Protein AF-A0A3P3TX60-F1 (afdb_monomer_lite)

Radius of gyration: 17.56 Å; chains: 1; bounding box: 45×22×44 Å

pLDDT: mean 85.11, std 7.39, range [61.62, 95.81]

Structure (mmCIF, N/CA/C/O backbone):
data_AF-A0A3P3TX60-F1
#
_entry.id   AF-A0A3P3TX60-F1
#
loop_
_atom_site.group_PDB
_atom_site.id
_atom_site.type_symbol
_atom_site.label_atom_id
_atom_site.label_alt_id
_atom_site.label_comp_id
_atom_site.label_asym_id
_atom_site.label_entity_id
_atom_site.label_seq_id
_atom_site.pdbx_PDB_ins_code
_atom_site.Cartn_x
_atom_site.Cartn_y
_atom_site.Cartn_z
_atom_site.occupancy
_atom_site.B_iso_or_equiv
_atom_site.auth_seq_id
_atom_site.auth_comp_id
_atom_site.auth_asym_id
_atom_site.auth_atom_id
_atom_site.pdbx_PDB_model_num
ATOM 1 N N . MET A 1 1 ? 27.058 0.964 -25.038 1.00 77.00 1 MET A N 1
ATOM 2 C CA . MET A 1 1 ? 26.960 1.358 -23.614 1.00 77.00 1 MET A CA 1
ATOM 3 C C . MET A 1 1 ? 26.213 0.245 -22.909 1.00 77.00 1 MET A C 1
ATOM 5 O O . MET A 1 1 ? 25.161 -0.131 -23.408 1.00 77.00 1 MET A O 1
ATOM 9 N N . ALA A 1 2 ? 26.765 -0.301 -21.825 1.00 86.25 2 ALA A N 1
ATOM 10 C CA . ALA A 1 2 ? 26.120 -1.373 -21.068 1.00 86.25 2 ALA A CA 1
ATOM 11 C C . ALA A 1 2 ? 24.836 -0.880 -20.379 1.00 86.25 2 ALA A C 1
ATOM 13 O O . ALA A 1 2 ? 24.772 0.274 -19.951 1.00 86.25 2 ALA A O 1
ATOM 14 N N . LYS A 1 3 ? 23.834 -1.756 -20.262 1.00 89.44 3 LYS A N 1
ATOM 15 C CA . LYS A 1 3 ? 22.603 -1.497 -19.509 1.00 89.44 3 LYS A CA 1
ATOM 16 C C . LYS A 1 3 ? 22.741 -2.035 -18.089 1.00 89.44 3 LYS A C 1
ATOM 18 O O . LYS A 1 3 ? 23.362 -3.069 -17.865 1.00 89.44 3 LYS A O 1
ATOM 23 N N . TYR A 1 4 ? 22.137 -1.341 -17.133 1.00 89.38 4 TYR A N 1
ATOM 24 C CA . TYR A 1 4 ? 22.102 -1.754 -15.733 1.00 89.38 4 TYR A CA 1
ATOM 25 C C . TYR A 1 4 ? 20.675 -1.641 -15.203 1.00 89.38 4 TYR A C 1
ATOM 27 O O . TYR A 1 4 ? 19.958 -0.699 -15.545 1.00 89.38 4 TYR A O 1
ATOM 35 N N . LYS A 1 5 ? 20.273 -2.603 -14.377 1.00 87.00 5 LYS A N 1
ATOM 36 C CA . LYS A 1 5 ? 19.058 -2.576 -13.572 1.00 87.00 5 LYS A CA 1
ATOM 37 C C . LYS A 1 5 ? 19.462 -2.222 -12.148 1.00 87.00 5 LYS A C 1
ATOM 39 O O . LYS A 1 5 ? 20.373 -2.831 -11.603 1.00 87.00 5 LYS A O 1
ATOM 44 N N . VAL A 1 6 ? 18.801 -1.234 -11.558 1.00 85.56 6 VAL A N 1
ATOM 45 C CA . VAL A 1 6 ? 19.085 -0.767 -10.196 1.00 85.56 6 VAL A CA 1
ATOM 46 C C . VAL A 1 6 ? 17.840 -0.973 -9.350 1.00 85.56 6 VAL A C 1
ATOM 48 O O . VAL A 1 6 ? 16.734 -0.664 -9.797 1.00 85.56 6 VAL A O 1
ATOM 51 N N . TRP A 1 7 ? 18.026 -1.505 -8.148 1.00 84.56 7 TRP A N 1
ATOM 52 C CA . TRP A 1 7 ? 16.959 -1.772 -7.196 1.00 84.56 7 TRP A CA 1
ATOM 53 C C . TRP A 1 7 ? 17.067 -0.835 -5.998 1.00 84.56 7 TRP A C 1
ATOM 55 O O . TRP A 1 7 ? 18.145 -0.635 -5.427 1.00 84.56 7 TRP A O 1
ATOM 65 N N . GLY A 1 8 ? 15.932 -0.265 -5.611 1.00 81.25 8 GLY A N 1
ATOM 66 C CA . GLY A 1 8 ? 15.800 0.605 -4.453 1.00 81.25 8 GLY A CA 1
ATOM 67 C C . GLY A 1 8 ? 14.451 0.403 -3.785 1.00 81.25 8 GLY A C 1
ATOM 68 O O . GLY A 1 8 ? 13.546 -0.191 -4.368 1.00 81.25 8 GLY A O 1
ATOM 69 N N . ASN A 1 9 ? 14.348 0.866 -2.548 1.00 85.62 9 ASN A N 1
ATOM 70 C CA . ASN A 1 9 ? 13.181 0.687 -1.698 1.00 85.62 9 ASN A CA 1
ATOM 71 C C . ASN A 1 9 ? 12.780 2.032 -1.098 1.00 85.62 9 ASN A C 1
ATOM 73 O O . ASN A 1 9 ? 13.619 2.915 -0.926 1.00 85.62 9 ASN A O 1
ATOM 77 N N . PHE A 1 10 ? 11.509 2.161 -0.751 1.00 84.31 10 PHE A N 1
ATOM 78 C CA . PHE A 1 10 ? 10.982 3.264 0.041 1.00 84.31 10 PHE A CA 1
ATOM 79 C C . PHE A 1 10 ? 9.933 2.707 1.007 1.00 84.31 10 PHE A C 1
ATOM 81 O O . PHE A 1 10 ? 9.444 1.589 0.821 1.00 84.31 10 PHE A O 1
ATOM 88 N N . THR A 1 11 ? 9.588 3.482 2.029 1.00 84.56 11 THR A N 1
ATOM 89 C CA . THR A 1 11 ? 8.538 3.123 2.987 1.00 84.56 11 THR A CA 1
ATOM 90 C C . THR A 1 11 ? 7.259 3.869 2.633 1.00 84.56 11 THR A C 1
ATOM 92 O O . THR A 1 11 ? 7.272 5.094 2.565 1.0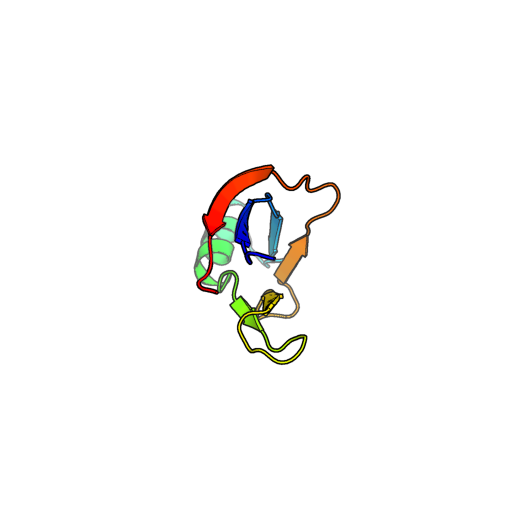0 84.56 11 THR A O 1
ATOM 95 N N . GLY A 1 12 ? 6.168 3.135 2.417 1.00 84.38 12 GLY A N 1
ATOM 96 C CA . GLY A 1 12 ? 4.816 3.690 2.320 1.00 84.38 12 GLY A CA 1
ATOM 97 C C . GLY A 1 12 ? 4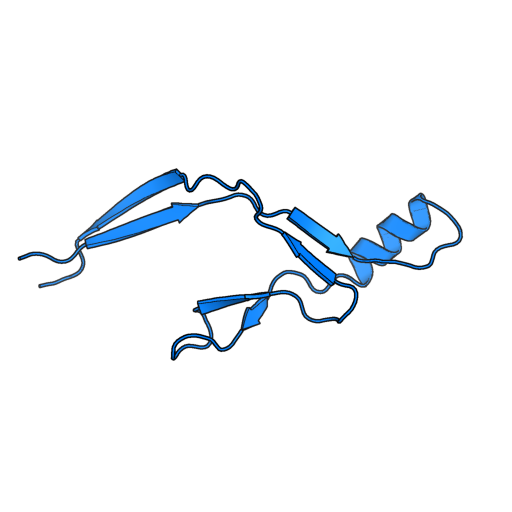.011 3.393 3.583 1.00 84.38 12 GLY A C 1
ATOM 98 O O . GLY A 1 12 ? 4.282 2.408 4.275 1.00 84.38 12 GLY A O 1
ATOM 99 N N . ALA A 1 13 ? 3.020 4.231 3.872 1.00 86.50 13 ALA A N 1
ATOM 100 C CA . ALA A 1 13 ? 2.014 3.975 4.896 1.00 86.50 13 ALA A CA 1
ATOM 101 C C . ALA A 1 13 ? 0.705 3.532 4.234 1.00 86.50 13 ALA A C 1
ATOM 103 O O . ALA A 1 13 ? 0.371 3.994 3.143 1.00 86.50 13 ALA A O 1
ATOM 104 N N . VAL A 1 14 ? -0.036 2.649 4.903 1.00 89.06 14 VAL A N 1
ATOM 105 C CA . VAL A 1 14 ? -1.383 2.244 4.486 1.00 89.06 14 VAL A CA 1
ATOM 106 C C . VAL A 1 14 ? -2.399 2.678 5.525 1.00 89.06 14 VAL A C 1
ATOM 108 O O . VAL A 1 14 ? -2.087 2.730 6.717 1.00 89.06 14 VAL A O 1
ATOM 111 N N . SER A 1 15 ? -3.615 2.970 5.082 1.00 89.94 15 SER A N 1
ATOM 112 C CA . SER A 1 15 ? -4.741 3.205 5.980 1.00 89.94 15 SER A CA 1
ATOM 113 C C . SER A 1 15 ? -6.014 2.564 5.441 1.00 89.94 15 SER A C 1
ATOM 115 O O . SER A 1 15 ? -6.159 2.395 4.232 1.00 89.94 15 SER A O 1
ATOM 117 N N . ILE A 1 16 ? -6.914 2.196 6.349 1.00 93.56 16 ILE A N 1
ATOM 118 C CA . ILE A 1 16 ? -8.266 1.722 6.060 1.00 93.56 16 ILE A CA 1
ATOM 119 C C . ILE A 1 16 ? -9.209 2.347 7.088 1.00 93.56 16 ILE A C 1
ATOM 121 O O . ILE A 1 16 ? -8.877 2.429 8.273 1.00 93.56 16 ILE A O 1
ATOM 125 N N . THR A 1 17 ? -10.365 2.827 6.638 1.00 93.56 17 THR A N 1
ATOM 126 C CA . THR A 1 17 ? -11.406 3.354 7.534 1.00 93.56 17 THR A CA 1
ATOM 127 C C . THR A 1 17 ? -12.395 2.246 7.888 1.00 93.56 17 THR A C 1
ATOM 129 O O . THR A 1 17 ? -13.012 1.681 6.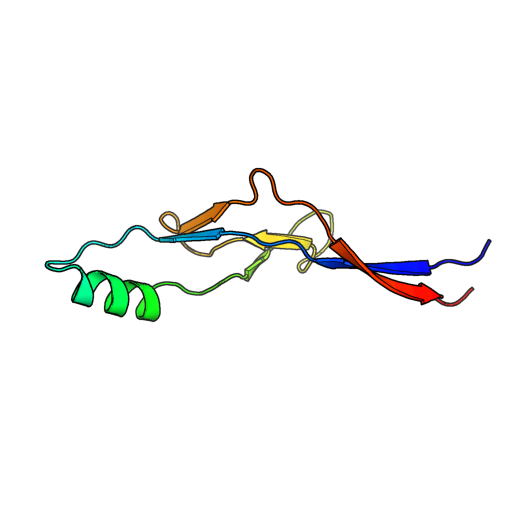990 1.00 93.56 17 THR A O 1
ATOM 132 N N . ILE A 1 18 ? -12.556 1.957 9.184 1.00 91.69 18 ILE A N 1
ATOM 133 C CA . ILE A 1 18 ? -13.367 0.846 9.709 1.00 91.69 18 ILE A CA 1
ATOM 134 C C . ILE A 1 18 ? -14.419 1.359 10.697 1.00 91.69 18 ILE A C 1
ATOM 136 O O . ILE A 1 18 ? -14.122 2.185 11.561 1.00 91.69 18 ILE A O 1
ATOM 140 N N . GLU A 1 19 ? -15.634 0.818 10.611 1.00 92.88 19 GLU A N 1
ATOM 141 C CA . GLU A 1 19 ? -16.668 0.977 11.639 1.00 92.88 19 GLU A CA 1
ATOM 142 C C . GLU A 1 19 ? -16.556 -0.147 12.688 1.00 92.88 19 GLU A C 1
ATOM 144 O O . GLU A 1 19 ? -16.659 -1.337 12.366 1.00 92.88 19 GLU A O 1
ATOM 149 N N . ALA A 1 20 ? -16.356 0.213 13.958 1.00 94.00 20 ALA A N 1
ATOM 150 C CA . ALA A 1 20 ? -16.209 -0.731 15.068 1.00 94.00 20 ALA A CA 1
ATOM 151 C C . ALA A 1 20 ? -16.722 -0.135 16.388 1.00 94.00 20 ALA A C 1
ATOM 153 O O . ALA A 1 20 ? -16.700 1.084 16.573 1.00 94.00 20 ALA A O 1
ATOM 154 N N . ASP A 1 21 ? -17.137 -0.995 17.320 1.00 94.81 21 ASP A N 1
ATOM 155 C CA . ASP A 1 21 ? -17.627 -0.589 18.642 1.00 94.81 21 ASP A CA 1
ATOM 156 C C . ASP A 1 21 ? -16.479 -0.390 19.654 1.00 94.81 21 ASP A C 1
ATOM 158 O O . ASP A 1 21 ? -16.686 0.138 20.751 1.00 94.81 21 ASP A O 1
ATOM 162 N N . SER A 1 22 ? -15.254 -0.805 19.304 1.00 95.50 22 SER A N 1
ATOM 163 C CA . SER A 1 22 ? -14.046 -0.641 20.121 1.00 95.50 22 SER A CA 1
ATOM 164 C C . SER A 1 22 ? -12.765 -0.586 19.281 1.00 95.50 22 SER A C 1
ATOM 166 O O . SER A 1 22 ? -12.755 -0.966 18.113 1.00 95.50 22 SER A O 1
ATOM 168 N N . GLU A 1 23 ? -11.671 -0.132 19.897 1.00 94.06 23 GLU A N 1
ATOM 169 C CA . GLU A 1 23 ? -10.342 -0.099 19.272 1.00 94.06 23 GLU A CA 1
ATOM 170 C C . GLU A 1 23 ? -9.827 -1.507 18.933 1.00 94.06 23 GLU A C 1
ATOM 172 O O . GLU A 1 23 ? -9.372 -1.732 17.815 1.00 94.06 23 GLU A O 1
ATOM 177 N N . ASP A 1 24 ? -9.970 -2.467 19.852 1.00 94.38 24 ASP A N 1
ATOM 178 C CA . ASP A 1 24 ? -9.5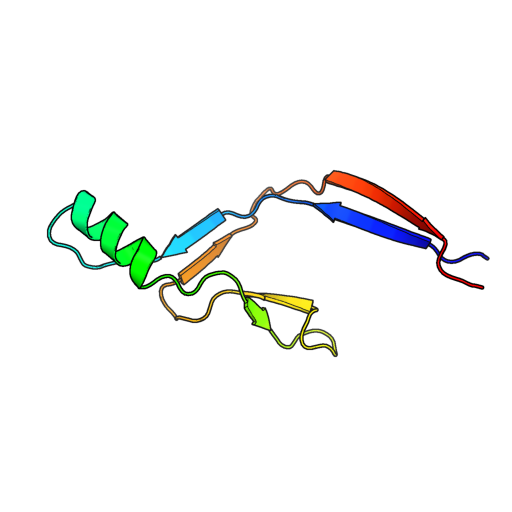54 -3.858 19.623 1.00 94.38 24 ASP A CA 1
ATOM 179 C C . ASP A 1 24 ? -10.302 -4.474 18.427 1.00 94.38 24 ASP A C 1
ATOM 181 O O . ASP A 1 24 ? -9.692 -5.076 17.543 1.00 94.38 24 ASP A O 1
ATOM 185 N N . GLU A 1 25 ? -11.618 -4.250 18.341 1.00 95.31 25 GLU A N 1
ATOM 186 C CA . GLU A 1 25 ? -12.423 -4.709 17.205 1.00 95.31 25 GLU A CA 1
ATOM 187 C C . GLU A 1 25 ? -12.026 -4.009 15.897 1.00 95.31 25 GLU A C 1
ATOM 189 O O . GLU A 1 25 ? -12.019 -4.644 14.842 1.00 95.31 25 GLU A O 1
ATOM 194 N N . ALA A 1 26 ? -11.671 -2.719 15.943 1.00 95.81 26 ALA A N 1
ATOM 195 C CA . ALA A 1 26 ? -11.207 -1.992 14.764 1.00 95.81 26 ALA A CA 1
ATOM 196 C C . ALA A 1 26 ? -9.925 -2.612 14.194 1.00 95.81 26 ALA A C 1
ATOM 198 O O . ALA A 1 26 ? -9.809 -2.749 12.976 1.00 95.81 26 ALA A O 1
ATOM 199 N N . PHE A 1 27 ? -8.989 -3.032 15.053 1.00 94.62 27 PHE A N 1
ATOM 200 C CA . PHE A 1 27 ? -7.785 -3.739 14.616 1.00 94.62 27 PHE A CA 1
ATOM 201 C C . PHE A 1 27 ? -8.111 -5.106 14.015 1.00 94.62 27 PHE A C 1
ATOM 203 O O . PHE A 1 27 ? -7.637 -5.404 12.918 1.00 94.62 27 PHE A O 1
ATOM 210 N N . ASP A 1 28 ? -8.937 -5.913 14.682 1.00 94.94 28 ASP A N 1
ATOM 211 C CA . ASP A 1 28 ? -9.329 -7.233 14.174 1.00 94.94 28 ASP A CA 1
ATOM 212 C C . ASP A 1 28 ? -10.011 -7.133 12.800 1.00 94.94 28 ASP A C 1
ATOM 214 O O . ASP A 1 28 ? -9.674 -7.879 11.876 1.00 94.94 28 ASP A O 1
ATOM 218 N N . LYS A 1 29 ? -10.919 -6.164 12.634 1.00 94.19 29 LYS A N 1
ATOM 219 C CA . LYS A 1 29 ? -11.569 -5.869 11.351 1.00 94.19 29 LYS A CA 1
ATOM 220 C C . LYS A 1 29 ? -10.584 -5.360 10.311 1.00 94.19 29 LYS A C 1
ATOM 222 O O . LYS A 1 29 ? -10.610 -5.849 9.190 1.00 94.19 29 LYS A O 1
ATOM 227 N N . ALA A 1 30 ? -9.669 -4.458 10.664 1.00 93.38 30 ALA A N 1
ATOM 228 C CA . ALA A 1 30 ? -8.654 -3.978 9.730 1.00 93.38 30 ALA A CA 1
ATOM 229 C C . ALA A 1 30 ? -7.788 -5.128 9.187 1.00 93.38 30 ALA A C 1
ATOM 231 O O . ALA A 1 30 ? -7.544 -5.182 7.986 1.00 93.38 30 ALA A O 1
ATOM 232 N N . TYR A 1 31 ? -7.376 -6.086 10.027 1.00 91.81 31 TYR A N 1
ATOM 233 C CA . TYR A 1 31 ? -6.628 -7.266 9.569 1.00 91.81 31 TYR A CA 1
ATOM 234 C C . TYR A 1 31 ? -7.453 -8.220 8.697 1.00 91.81 31 TYR A C 1
ATOM 236 O O . TYR A 1 31 ? -6.881 -8.921 7.862 1.00 91.81 31 TYR A O 1
ATOM 244 N N . ALA A 1 32 ? -8.769 -8.285 8.906 1.00 92.12 32 ALA A N 1
ATOM 245 C CA . ALA A 1 32 ? -9.661 -9.148 8.140 1.00 92.12 32 ALA A CA 1
ATOM 246 C C . ALA A 1 32 ? -10.112 -8.523 6.808 1.00 92.12 32 ALA A C 1
ATOM 248 O O . ALA A 1 32 ? -10.297 -9.248 5.831 1.00 92.12 32 ALA A O 1
ATOM 249 N N . GLU A 1 33 ? -10.313 -7.204 6.779 1.00 91.06 33 GLU A N 1
ATOM 250 C CA . GLU A 1 33 ? -10.902 -6.470 5.656 1.00 91.06 33 GLU A CA 1
ATOM 251 C C . GLU A 1 33 ? -9.850 -5.861 4.727 1.00 91.06 33 GLU A C 1
ATOM 253 O O . GLU A 1 33 ? -10.094 -5.794 3.524 1.00 91.06 33 GLU A O 1
ATOM 258 N N . PHE A 1 34 ? -8.675 -5.474 5.241 1.00 91.25 34 PHE A N 1
ATOM 259 C CA . PHE A 1 34 ? -7.621 -4.906 4.404 1.00 91.25 34 PHE A CA 1
ATOM 260 C C . PHE A 1 34 ? -7.039 -5.972 3.472 1.00 91.25 34 PHE A C 1
ATOM 262 O O . PHE A 1 34 ? -6.334 -6.890 3.900 1.00 91.25 34 PHE A O 1
ATOM 269 N N . GLN A 1 35 ? -7.290 -5.829 2.171 1.00 87.12 35 GLN A N 1
ATOM 270 C CA . GLN A 1 35 ? -6.904 -6.836 1.170 1.00 87.12 35 GLN A CA 1
ATOM 271 C C . GLN A 1 35 ? -5.413 -6.782 0.796 1.00 87.12 35 GLN A C 1
ATOM 273 O O . GLN A 1 35 ? -4.920 -7.591 0.003 1.00 87.12 35 GLN A O 1
ATOM 278 N N . GLY A 1 36 ? -4.671 -5.846 1.388 1.00 87.25 36 GLY A N 1
ATOM 279 C CA . GLY A 1 36 ? -3.259 -5.645 1.123 1.00 87.25 36 GLY A CA 1
ATOM 280 C C . GLY A 1 36 ? -3.003 -4.775 -0.103 1.00 87.25 36 GLY A C 1
ATOM 281 O O . GLY A 1 36 ? -3.889 -4.154 -0.683 1.00 87.25 36 GLY A O 1
ATOM 282 N N . ILE A 1 37 ? -1.733 -4.724 -0.491 1.00 89.75 37 ILE A N 1
ATOM 283 C CA . ILE A 1 37 ? -1.261 -3.880 -1.584 1.00 89.75 37 ILE A CA 1
ATOM 284 C C . ILE A 1 37 ? -1.239 -4.688 -2.888 1.00 89.75 37 ILE A C 1
ATOM 286 O O . ILE A 1 37 ? -0.602 -5.741 -2.968 1.00 89.75 37 ILE A O 1
ATOM 290 N N . GLY A 1 38 ? -1.911 -4.176 -3.919 1.00 85.38 38 GLY A N 1
ATOM 291 C CA . GLY A 1 38 ? -2.013 -4.789 -5.242 1.00 85.38 38 GLY A CA 1
ATOM 292 C C . GLY A 1 38 ? -1.159 -4.103 -6.309 1.00 85.38 38 GLY A C 1
ATOM 293 O O . GLY A 1 38 ? -0.773 -2.939 -6.183 1.00 85.38 38 GLY A O 1
ATOM 294 N N . SER A 1 39 ? -0.884 -4.836 -7.392 1.00 85.81 39 SER A N 1
ATOM 295 C CA . SER A 1 39 ? -0.341 -4.270 -8.633 1.00 85.81 39 SER A CA 1
ATOM 296 C C . SER A 1 39 ? -1.473 -3.984 -9.614 1.00 85.81 39 SER A C 1
ATOM 298 O O . SER A 1 39 ? -2.314 -4.845 -9.868 1.00 85.81 39 SER A O 1
ATOM 300 N N . PHE A 1 40 ? -1.476 -2.784 -10.183 1.00 81.38 40 PHE A N 1
ATOM 301 C CA . PHE A 1 40 ? -2.520 -2.302 -11.079 1.00 81.38 40 PHE A CA 1
ATOM 302 C C . PHE A 1 40 ? -1.952 -1.902 -12.440 1.00 81.38 40 PHE A C 1
ATOM 304 O O . PHE A 1 40 ? -0.743 -1.718 -12.631 1.00 81.38 40 PHE A O 1
ATOM 311 N N . VAL A 1 41 ? -2.860 -1.767 -13.408 1.00 81.62 41 VAL A N 1
ATOM 312 C CA . VAL A 1 41 ? -2.523 -1.395 -14.782 1.00 81.62 41 VAL A CA 1
ATOM 313 C C . VAL A 1 41 ? -2.054 0.056 -14.831 1.00 81.62 41 VAL A C 1
ATOM 315 O O . VAL A 1 41 ? -2.795 0.976 -14.499 1.00 81.62 41 VAL A O 1
ATOM 318 N N . GLY A 1 42 ? -0.832 0.270 -15.305 1.00 74.19 42 GLY A N 1
ATOM 319 C CA . GLY A 1 42 ? -0.248 1.595 -15.463 1.00 74.19 42 GLY A CA 1
ATOM 320 C C . GLY A 1 42 ? 0.936 1.566 -16.421 1.00 74.19 42 GLY A C 1
ATOM 321 O O . GLY A 1 42 ? 1.640 0.567 -16.521 1.00 74.19 42 GLY A O 1
ATOM 322 N N . ASN A 1 43 ? 1.141 2.656 -17.166 1.00 77.25 43 ASN A N 1
ATOM 323 C CA . ASN A 1 43 ? 2.291 2.861 -18.060 1.00 77.25 43 ASN A CA 1
ATOM 324 C C . ASN A 1 43 ? 2.681 1.632 -18.924 1.00 77.25 43 ASN A C 1
ATOM 326 O O . ASN A 1 43 ? 3.857 1.295 -19.056 1.00 77.25 43 ASN A O 1
ATOM 330 N N . GLY A 1 44 ? 1.685 0.933 -19.485 1.00 76.00 44 GLY A N 1
ATOM 331 C CA . GLY A 1 44 ? 1.894 -0.205 -20.389 1.00 76.00 44 GLY A CA 1
ATOM 332 C C . GLY A 1 44 ? 2.182 -1.562 -19.730 1.00 76.00 44 GLY A C 1
ATOM 333 O O . GLY A 1 44 ? 2.569 -2.487 -20.440 1.00 76.00 44 GLY A O 1
ATOM 334 N N . GLY A 1 45 ? 1.988 -1.712 -18.416 1.00 79.38 45 GLY A N 1
ATOM 335 C CA . GLY A 1 45 ? 2.106 -2.995 -17.712 1.00 79.38 45 GLY A CA 1
ATOM 336 C C . GLY A 1 45 ? 1.085 -3.154 -1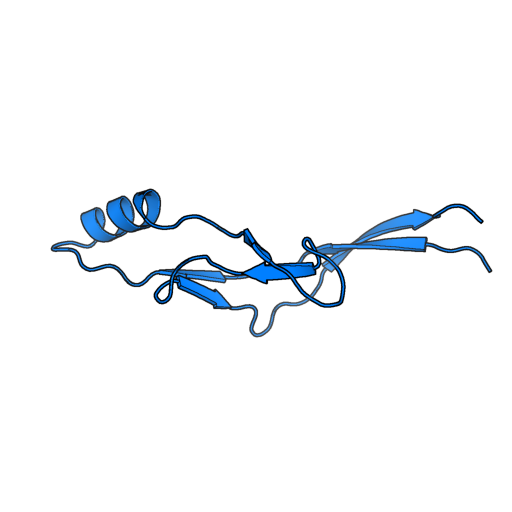6.584 1.00 79.38 45 GLY A C 1
ATOM 337 O O . GLY A 1 45 ? 0.435 -2.191 -16.188 1.00 79.38 45 GLY A O 1
ATOM 338 N N . ILE A 1 46 ? 0.939 -4.382 -16.081 1.00 76.25 46 ILE A N 1
ATOM 339 C CA . ILE A 1 46 ? 0.066 -4.728 -14.938 1.00 76.25 46 ILE A CA 1
ATOM 340 C C . ILE A 1 46 ? 0.830 -4.794 -13.603 1.00 76.25 46 ILE A C 1
ATOM 342 O O . ILE A 1 46 ? 0.295 -5.225 -12.592 1.00 76.25 46 ILE A O 1
ATOM 346 N N . ASP A 1 47 ? 2.100 -4.392 -13.626 1.00 77.12 47 ASP A N 1
ATOM 347 C CA . ASP A 1 47 ? 3.098 -4.517 -12.562 1.00 77.12 47 ASP A CA 1
ATOM 348 C C . ASP A 1 47 ? 3.755 -3.162 -12.227 1.00 77.12 47 ASP A C 1
ATOM 350 O O . ASP A 1 47 ? 4.869 -3.118 -11.707 1.00 77.12 47 ASP A O 1
ATOM 354 N N . LYS A 1 48 ? 3.128 -2.044 -12.624 1.00 73.44 48 LYS A N 1
ATOM 355 C CA . LYS A 1 48 ? 3.768 -0.713 -12.630 1.00 73.44 48 LYS A CA 1
ATOM 356 C C . LYS A 1 48 ? 3.191 0.269 -11.623 1.00 73.44 48 LYS A C 1
ATOM 358 O O . LYS A 1 48 ? 3.906 1.182 -11.221 1.00 73.44 48 LYS A O 1
ATOM 363 N N . LEU A 1 49 ? 1.922 0.115 -11.255 1.00 82.00 49 LEU A N 1
ATOM 364 C CA . LEU A 1 49 ? 1.264 0.969 -10.274 1.00 82.00 49 LEU A CA 1
ATOM 365 C C . LEU A 1 49 ? 0.940 0.148 -9.029 1.00 82.00 49 LEU A C 1
ATOM 367 O O . LEU A 1 49 ? 0.420 -0.959 -9.139 1.00 82.00 49 LEU A O 1
ATOM 371 N N . ILE A 1 50 ? 1.265 0.699 -7.867 1.00 85.56 50 ILE A N 1
ATOM 372 C CA . ILE A 1 50 ? 0.960 0.118 -6.563 1.00 85.56 50 ILE A CA 1
ATOM 373 C C . ILE A 1 50 ? -0.314 0.796 -6.050 1.00 85.56 50 ILE A C 1
ATOM 375 O O . ILE A 1 50 ? -0.416 2.020 -6.127 1.00 85.56 50 ILE A O 1
ATOM 379 N N . GLY A 1 51 ? -1.279 0.016 -5.565 1.00 85.50 51 GLY A N 1
ATOM 380 C CA . GLY A 1 51 ? -2.576 0.526 -5.119 1.00 85.50 51 GLY A CA 1
ATOM 381 C C . GLY A 1 51 ? -3.253 -0.370 -4.083 1.00 85.50 51 GLY A C 1
ATOM 382 O O . GLY A 1 51 ? -2.713 -1.405 -3.689 1.00 85.50 51 GLY A O 1
ATOM 383 N N . VAL A 1 52 ? -4.449 0.039 -3.682 1.00 89.25 52 VAL A N 1
ATOM 384 C CA . VAL A 1 52 ? -5.371 -0.670 -2.780 1.00 89.25 52 VAL A CA 1
ATOM 385 C C . VAL A 1 52 ? -6.650 -1.025 -3.536 1.00 89.25 52 VAL A C 1
ATOM 387 O O . VAL A 1 52 ? -6.857 -0.518 -4.642 1.00 89.25 52 VAL A O 1
ATOM 390 N N . TYR A 1 53 ? -7.467 -1.928 -2.996 1.00 86.38 53 TYR A N 1
ATOM 391 C CA . TYR A 1 53 ? -8.592 -2.502 -3.741 1.00 86.38 53 TYR A CA 1
ATOM 392 C C . TYR A 1 53 ? -9.903 -1.753 -3.516 1.00 86.38 53 TYR A C 1
ATOM 394 O O . TYR A 1 53 ? -10.702 -1.660 -4.447 1.00 86.38 53 TYR A O 1
ATOM 402 N N . GLU A 1 54 ? -10.108 -1.211 -2.317 1.00 88.19 54 GLU A N 1
ATOM 403 C CA . GLU A 1 54 ? -11.393 -0.648 -1.900 1.00 88.19 54 GLU A CA 1
ATOM 404 C C . GLU A 1 54 ? -11.337 0.878 -1.711 1.00 88.19 54 GLU A C 1
ATOM 406 O O . GLU A 1 54 ? -10.288 1.458 -1.427 1.00 88.19 54 GLU A O 1
ATOM 411 N N . ASP A 1 55 ? -12.494 1.539 -1.815 1.00 84.12 55 ASP A N 1
ATOM 412 C CA . ASP A 1 55 ? -12.618 3.009 -1.785 1.00 84.12 55 ASP A CA 1
ATOM 413 C C . ASP A 1 55 ? -12.215 3.654 -0.439 1.00 84.12 55 ASP A C 1
ATOM 415 O O . ASP A 1 55 ? -11.931 4.852 -0.382 1.00 84.12 55 ASP A O 1
ATOM 419 N N . ASN A 1 56 ? -12.199 2.875 0.648 1.00 88.12 56 ASN A N 1
ATOM 420 C CA . ASN A 1 56 ? -11.865 3.333 2.006 1.00 88.12 56 ASN A CA 1
ATOM 421 C C . ASN A 1 56 ? -10.424 3.018 2.426 1.00 88.12 56 ASN A C 1
ATOM 423 O O . ASN A 1 56 ? -10.044 3.280 3.572 1.00 88.12 56 ASN A O 1
ATOM 427 N N . GLU A 1 57 ? -9.642 2.429 1.528 1.00 89.56 57 GLU A N 1
ATOM 428 C CA . GLU A 1 57 ? -8.233 2.137 1.724 1.00 89.56 57 GLU A CA 1
ATOM 429 C C . GLU A 1 57 ? -7.387 3.246 1.079 1.00 89.56 57 GLU A C 1
ATOM 431 O O . GLU A 1 57 ? -7.788 3.880 0.102 1.00 89.56 57 GLU A O 1
ATO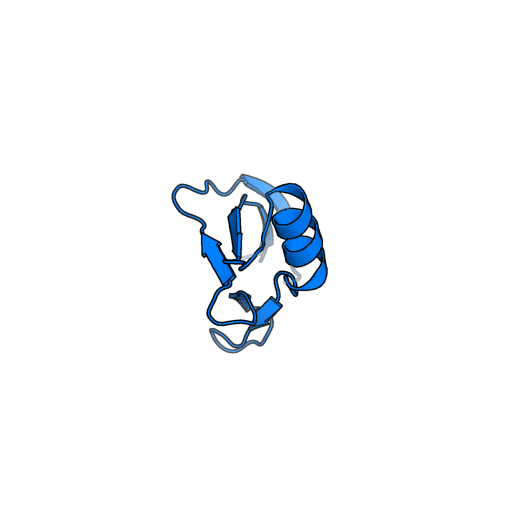M 436 N N . SER A 1 58 ? -6.177 3.483 1.581 1.00 85.75 58 SER A N 1
ATOM 437 C CA . SER A 1 58 ? -5.224 4.371 0.912 1.00 85.75 58 SER A CA 1
ATOM 438 C C . SER A 1 58 ? -3.779 3.934 1.122 1.00 85.75 58 SER A C 1
ATOM 440 O O . SER A 1 58 ? -3.443 3.285 2.116 1.00 85.75 58 SER A O 1
ATOM 442 N N . ILE A 1 59 ? -2.921 4.304 0.168 1.00 86.38 59 ILE A N 1
ATOM 443 C CA . ILE A 1 59 ? -1.462 4.265 0.301 1.00 86.38 59 ILE A CA 1
ATOM 444 C C . ILE A 1 59 ? -0.968 5.698 0.193 1.00 86.38 59 ILE A C 1
ATOM 446 O O . ILE A 1 59 ? -1.257 6.380 -0.791 1.00 86.38 59 ILE A O 1
ATOM 450 N N . ASP A 1 60 ? -0.190 6.117 1.179 1.00 82.75 60 ASP A N 1
ATOM 451 C CA . ASP A 1 60 ? 0.477 7.409 1.184 1.00 82.75 60 ASP A CA 1
ATOM 452 C C . ASP A 1 60 ? 1.999 7.204 1.186 1.00 82.75 60 ASP A C 1
ATOM 454 O O . ASP A 1 60 ? 2.537 6.323 1.868 1.00 82.75 60 ASP A O 1
ATOM 458 N N . ALA A 1 61 ? 2.687 7.990 0.362 1.00 76.88 61 ALA A N 1
ATOM 459 C CA . ALA A 1 61 ? 4.137 7.969 0.200 1.00 76.88 61 ALA A CA 1
ATOM 460 C C . ALA A 1 61 ? 4.756 9.364 0.401 1.00 76.88 61 ALA A C 1
ATOM 462 O O . ALA A 1 61 ? 5.877 9.609 -0.053 1.00 76.88 61 ALA A O 1
ATOM 463 N N . ASP A 1 62 ? 4.028 10.297 1.022 1.00 70.38 62 ASP A N 1
ATOM 464 C CA . ASP A 1 62 ? 4.489 11.662 1.232 1.00 70.38 62 ASP A CA 1
ATOM 465 C C . ASP A 1 62 ? 5.808 11.668 2.022 1.00 70.38 62 ASP A C 1
ATOM 467 O O . ASP A 1 62 ? 5.962 11.019 3.058 1.00 70.38 62 ASP A O 1
ATOM 471 N N . GLY A 1 63 ? 6.804 12.366 1.473 1.00 62.12 63 GLY A N 1
ATOM 472 C CA . GLY A 1 63 ? 8.153 12.444 2.034 1.00 62.12 63 GLY A CA 1
ATOM 473 C C . GLY A 1 63 ? 9.008 11.170 1.955 1.00 62.12 63 GLY A C 1
ATOM 474 O O . GLY A 1 63 ? 10.065 11.137 2.585 1.00 62.12 63 GLY A O 1
ATOM 475 N N . ALA A 1 64 ? 8.614 10.134 1.206 1.00 69.94 64 ALA A N 1
ATOM 476 C CA . ALA A 1 64 ? 9.388 8.894 1.143 1.00 69.94 64 ALA A CA 1
ATOM 477 C C . ALA A 1 64 ? 10.696 9.050 0.335 1.00 69.94 64 ALA A C 1
ATOM 479 O O . ALA A 1 64 ? 10.689 9.199 -0.890 1.00 69.94 64 ALA A O 1
ATOM 480 N N . GLU A 1 65 ? 11.844 8.987 1.017 1.00 78.69 65 GLU A N 1
ATOM 481 C CA . GLU A 1 65 ? 13.160 8.912 0.374 1.00 78.69 65 GLU A CA 1
ATOM 482 C C . GLU A 1 65 ? 13.396 7.505 -0.202 1.00 78.69 65 GLU A C 1
ATOM 484 O O . GLU A 1 65 ? 13.101 6.490 0.434 1.00 78.69 65 GLU A O 1
ATOM 489 N N . VAL A 1 66 ? 13.936 7.436 -1.422 1.00 79.56 66 VAL A N 1
ATOM 490 C CA . VAL A 1 66 ? 14.288 6.163 -2.064 1.00 79.56 66 VAL A CA 1
ATOM 491 C C . VAL A 1 66 ? 15.718 5.780 -1.695 1.00 79.56 66 VAL A C 1
ATOM 493 O O . VAL A 1 66 ? 16.670 6.484 -2.035 1.00 79.56 66 VAL A O 1
ATOM 496 N N . HIS A 1 67 ? 15.880 4.612 -1.077 1.00 81.06 67 HIS A N 1
ATOM 497 C CA . HIS A 1 67 ? 17.175 4.031 -0.736 1.00 81.06 67 HIS A CA 1
ATOM 498 C C . HIS A 1 67 ? 17.559 2.934 -1.737 1.00 81.06 67 HIS A C 1
ATOM 500 O O . HIS A 1 67 ? 16.906 1.891 -1.826 1.00 81.06 67 HIS A O 1
ATOM 506 N N . TRP A 1 68 ? 18.623 3.170 -2.505 1.00 86.50 68 TRP A N 1
ATOM 507 C CA . TRP A 1 68 ? 19.168 2.215 -3.474 1.00 86.50 68 TRP A CA 1
ATOM 508 C C . TRP A 1 68 ? 20.075 1.195 -2.787 1.00 86.50 68 TRP A C 1
ATOM 510 O O . TRP A 1 68 ? 20.994 1.579 -2.066 1.00 86.50 68 TRP A O 1
ATOM 520 N N . ASN A 1 69 ? 19.851 -0.091 -3.054 1.00 80.75 69 ASN A N 1
ATOM 521 C CA . ASN A 1 69 ? 20.525 -1.176 -2.332 1.00 80.75 69 ASN A CA 1
ATOM 522 C C . ASN A 1 69 ? 21.414 -2.038 -3.234 1.00 80.75 69 ASN A C 1
ATOM 524 O O . ASN A 1 69 ? 22.388 -2.613 -2.756 1.00 80.75 69 ASN A O 1
ATOM 528 N N . GLU A 1 70 ? 21.098 -2.135 -4.528 1.00 80.56 70 GLU A N 1
ATOM 529 C CA . GLU A 1 70 ? 21.802 -3.033 -5.445 1.00 80.56 70 GLU A CA 1
ATOM 530 C C . GLU A 1 70 ? 21.704 -2.557 -6.900 1.00 80.56 70 GLU A C 1
ATOM 532 O O . GLU A 1 70 ? 20.723 -1.928 -7.303 1.00 80.56 70 GLU A O 1
ATOM 537 N N . ALA A 1 71 ? 22.715 -2.885 -7.705 1.00 84.62 71 ALA A N 1
ATOM 538 C CA . ALA A 1 71 ? 22.693 -2.705 -9.150 1.00 84.62 71 ALA A CA 1
ATOM 539 C C . ALA A 1 71 ? 23.276 -3.934 -9.860 1.00 84.62 71 ALA A C 1
ATOM 541 O O . ALA A 1 71 ? 24.341 -4.428 -9.495 1.00 84.62 71 ALA A O 1
ATOM 542 N N . GLU A 1 72 ? 22.608 -4.377 -10.921 1.00 88.19 72 GLU A N 1
ATOM 543 C CA . GLU A 1 72 ? 22.967 -5.536 -11.737 1.00 88.19 72 GLU A CA 1
ATOM 544 C C . GLU A 1 72 ? 23.130 -5.112 -13.204 1.00 88.19 72 GLU A C 1
ATOM 546 O O . GLU A 1 72 ? 22.343 -4.323 -13.730 1.00 88.19 72 GLU A O 1
ATOM 551 N N . LYS A 1 73 ? 24.152 -5.621 -13.902 1.00 79.62 73 LYS A N 1
ATOM 552 C CA . LYS A 1 73 ? 24.308 -5.395 -15.346 1.00 79.62 73 LYS A CA 1
ATOM 553 C C . LYS A 1 73 ? 23.291 -6.256 -16.097 1.00 79.62 73 LYS A C 1
ATOM 555 O O . LYS A 1 73 ? 23.315 -7.472 -15.968 1.00 79.62 73 LYS A O 1
ATOM 560 N N . VAL A 1 74 ? 22.452 -5.637 -16.919 1.00 83.12 74 VAL A N 1
ATOM 561 C CA . VAL A 1 74 ? 21.538 -6.355 -17.821 1.00 83.12 74 VAL A CA 1
ATOM 562 C C . VAL A 1 74 ? 22.244 -6.526 -19.167 1.00 83.12 74 VAL A C 1
ATOM 564 O O . VAL A 1 74 ? 22.930 -5.597 -19.598 1.00 83.12 74 VAL A O 1
ATOM 567 N N . GLU A 1 75 ? 22.133 -7.715 -19.771 1.00 75.62 75 GLU A N 1
ATOM 568 C CA . GLU A 1 75 ? 22.857 -8.147 -20.986 1.00 75.62 75 GLU A CA 1
ATOM 569 C C . GLU A 1 75 ? 22.914 -7.084 -22.113 1.00 75.62 75 GLU A C 1
ATOM 571 O O . GLU A 1 75 ? 22.052 -6.204 -22.202 1.00 75.62 75 GLU A O 1
ATOM 576 N N . GLU A 1 76 ? 23.965 -7.151 -22.951 1.00 61.62 76 GLU A N 1
ATOM 577 C CA . GLU A 1 76 ? 24.230 -6.195 -24.052 1.00 61.62 76 GLU A CA 1
ATOM 578 C C . GLU A 1 76 ? 23.257 -6.306 -25.233 1.00 61.62 76 GLU A C 1
ATOM 580 O O . GLU A 1 76 ? 23.035 -7.435 -25.723 1.00 61.62 76 GLU A O 1
#

Secondary structure (DSSP, 8-state):
--EEEEEEE---EEEE----SSHHHHHHHHHHH----EEEEETTEEEEEEE-SSTTEEEE-TT---EEEEEEEE--

Sequence (76 aa):
MAKYKVWGNFTGAVSITIEADSEDEAFDKAYAEFQGIGSFVGNGGIDKLIGVYEDNESIDADGAEVHWNEAEKVEE

Organism: NCBI:txid2490856

Foldseek 3Di:
DWDKDWDKDWDKDKDFDDDDPDPVVRVVCCVVPFPDWAQDDDDHDSRPDIAGDDPRMGIDCPPIDIGIDDMDTDDD